Protein AF-X1B3H4-F1 (afdb_monomer)

Nearest PDB structures (foldseek):
  4cy8-assembly1_A  TM=7.157E-01  e=9.458E-02  Pseudomonas nitroreducens HBP1
  5brt-assembly1_B  TM=7.142E-01  e=1.007E-01  Pseudomonas nitroreducens HBP1
  4cy8-assembly1_B  TM=7.099E-01  e=1.143E-01  Pseudomonas nitroreducens HBP1
  4cy6-assembly1_C  TM=7.136E-01  e=1.143E-01  Pseudomonas nitroreducens HBP1
  4cy6-assembly1_A  TM=7.142E-01  e=1.143E-01  Pseudomonas nitroreducens HBP1

Structure (mmCIF, N/CA/C/O backbone):
data_AF-X1B3H4-F1
#
_entry.id   AF-X1B3H4-F1
#
loop_
_atom_site.group_PDB
_atom_site.id
_atom_site.type_symbol
_atom_site.label_atom_id
_atom_site.label_alt_id
_atom_site.label_comp_id
_atom_site.label_asym_id
_atom_site.label_entity_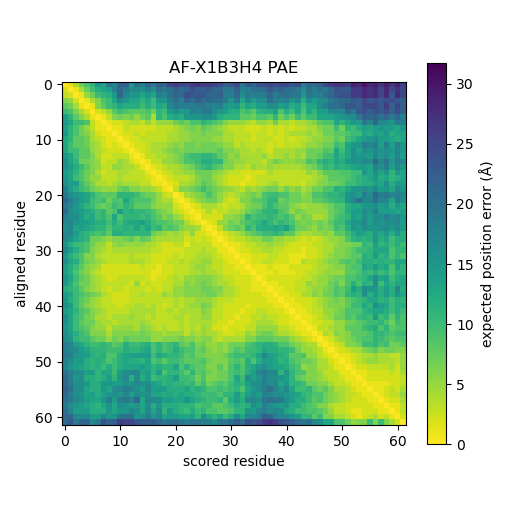id
_atom_site.label_seq_id
_atom_site.pdbx_PDB_ins_code
_atom_site.Cartn_x
_atom_site.Cartn_y
_atom_site.Cartn_z
_atom_site.occupancy
_atom_site.B_iso_or_equiv
_atom_site.auth_seq_id
_atom_site.auth_comp_id
_atom_site.auth_asym_id
_atom_site.auth_atom_id
_atom_site.pdbx_PDB_model_num
ATOM 1 N N . MET A 1 1 ? -7.933 -19.943 2.338 1.00 37.69 1 MET A N 1
ATOM 2 C CA . 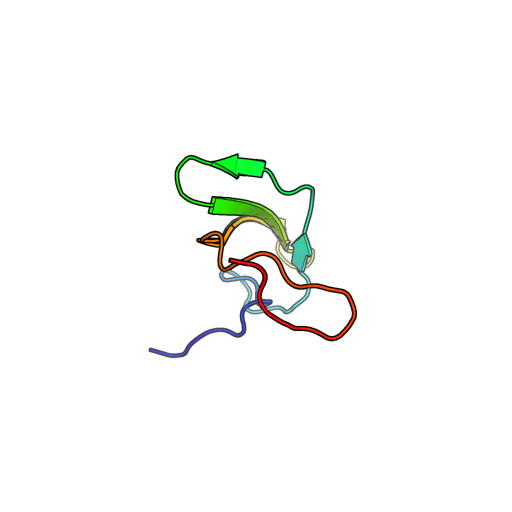MET A 1 1 ? -7.599 -18.673 3.012 1.00 37.69 1 MET A CA 1
ATOM 3 C C . MET A 1 1 ? -8.347 -17.584 2.276 1.00 37.69 1 MET A C 1
ATOM 5 O O . MET A 1 1 ? -8.135 -17.439 1.081 1.00 37.69 1 MET A O 1
ATOM 9 N N . GLU A 1 2 ? -9.297 -16.925 2.932 1.00 38.50 2 GLU A N 1
ATOM 10 C CA . GLU A 1 2 ? -10.042 -15.815 2.334 1.00 38.50 2 GLU A CA 1
ATOM 11 C C . GLU A 1 2 ? -9.099 -14.614 2.238 1.00 38.50 2 GLU A C 1
ATOM 13 O O . GLU A 1 2 ? -8.645 -14.093 3.257 1.00 38.50 2 GLU A O 1
ATOM 18 N N . VAL A 1 3 ? -8.741 -14.228 1.015 1.00 41.56 3 VAL A N 1
ATOM 19 C CA . VAL A 1 3 ? -7.933 -13.035 0.765 1.00 41.56 3 VAL A CA 1
ATOM 20 C C . VAL A 1 3 ? -8.845 -11.847 1.049 1.00 41.56 3 VAL A C 1
ATOM 22 O O . VAL A 1 3 ? -9.807 -11.612 0.319 1.00 41.56 3 VAL A O 1
ATOM 25 N N . LEU A 1 4 ? -8.613 -11.146 2.160 1.00 51.03 4 LEU A N 1
ATOM 26 C CA . LEU A 1 4 ? -9.289 -9.874 2.394 1.00 51.03 4 LEU A CA 1
ATOM 27 C C . LEU A 1 4 ? -8.905 -8.938 1.240 1.00 51.03 4 LEU A C 1
ATOM 29 O O . LEU A 1 4 ? -7.729 -8.913 0.872 1.00 51.03 4 LEU A O 1
ATOM 33 N N . PRO A 1 5 ? -9.853 -8.181 0.658 1.00 59.72 5 PRO A N 1
ATOM 34 C CA . PRO A 1 5 ? -9.493 -7.179 -0.333 1.00 59.72 5 PRO A CA 1
ATOM 35 C C . PRO A 1 5 ? -8.460 -6.244 0.296 1.00 59.72 5 PRO A C 1
ATOM 37 O O . PRO A 1 5 ? -8.595 -5.882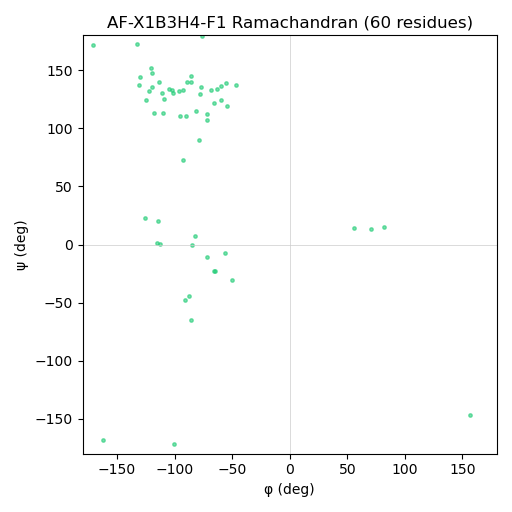 1.467 1.00 59.72 5 PRO A O 1
ATOM 40 N N . GLU A 1 6 ? -7.444 -5.867 -0.478 1.00 62.47 6 GLU A N 1
ATOM 41 C CA . GLU A 1 6 ? -6.229 -5.157 -0.037 1.00 62.47 6 GLU A CA 1
ATOM 42 C 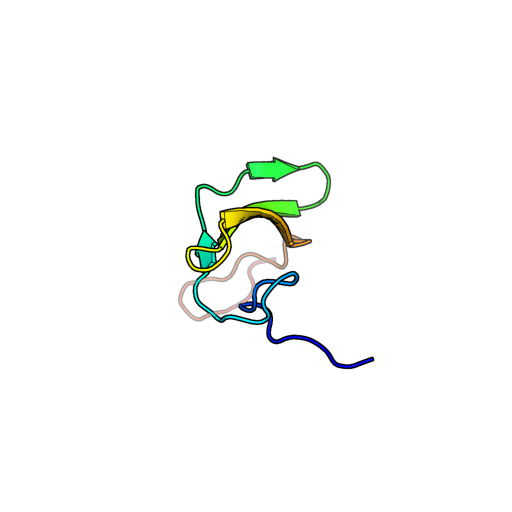C . GLU A 1 6 ? -6.506 -3.828 0.700 1.00 62.47 6 GLU A C 1
ATOM 44 O O . GLU A 1 6 ? -5.601 -3.244 1.282 1.00 62.47 6 GLU A O 1
ATOM 49 N N . ASN A 1 7 ? -7.770 -3.386 0.723 1.00 67.06 7 ASN A N 1
ATOM 50 C CA . ASN A 1 7 ? -8.272 -2.159 1.334 1.00 67.06 7 ASN A CA 1
ATOM 51 C C . ASN A 1 7 ? -9.235 -2.388 2.522 1.00 67.06 7 ASN A C 1
ATOM 53 O O . ASN A 1 7 ? -10.022 -1.502 2.860 1.00 67.06 7 ASN A O 1
ATOM 57 N N . CYS A 1 8 ? -9.225 -3.564 3.157 1.00 82.06 8 CYS A N 1
ATOM 58 C CA . CYS A 1 8 ? -10.043 -3.843 4.342 1.00 82.06 8 CYS A CA 1
ATOM 59 C C . CYS A 1 8 ? -9.232 -3.841 5.636 1.00 82.06 8 CYS A C 1
ATOM 61 O O . CYS A 1 8 ? -8.202 -4.498 5.749 1.00 82.06 8 CYS A O 1
ATOM 63 N N . CYS A 1 9 ? -9.753 -3.174 6.670 1.00 84.88 9 CYS A N 1
ATOM 64 C CA . CYS A 1 9 ? -9.162 -3.232 8.000 1.00 84.88 9 CYS A CA 1
ATOM 65 C C . CYS A 1 9 ? -9.140 -4.682 8.514 1.00 84.88 9 CYS A C 1
ATOM 67 O O . CYS A 1 9 ? -10.211 -5.279 8.650 1.00 84.88 9 CYS A O 1
ATOM 69 N N . PRO A 1 10 ? -7.980 -5.232 8.912 1.00 84.00 10 PRO A N 1
ATOM 70 C CA . PRO A 1 10 ? -7.895 -6.616 9.385 1.00 84.00 10 PRO A CA 1
ATOM 71 C C . PRO A 1 10 ? -8.683 -6.845 10.684 1.00 84.00 10 PRO A C 1
ATOM 73 O O . PRO A 1 10 ? -9.100 -7.963 10.973 1.00 84.00 10 PRO A O 1
ATOM 76 N N . LYS A 1 11 ? -8.929 -5.780 11.462 1.00 85.50 11 LYS A N 1
ATOM 77 C CA . LYS A 1 11 ? -9.596 -5.856 12.767 1.00 85.50 11 LYS A CA 1
ATOM 78 C C . LYS A 1 11 ? -11.121 -5.781 12.687 1.00 85.50 11 LYS A C 1
ATOM 80 O O . LYS A 1 11 ? -11.804 -6.525 13.379 1.00 85.50 11 LYS A O 1
ATOM 85 N N . CYS A 1 12 ? -11.666 -4.867 11.883 1.00 87.94 12 CYS A N 1
ATOM 86 C CA . CYS A 1 12 ? -13.120 -4.650 11.794 1.00 87.94 12 CYS A CA 1
ATOM 87 C C . CYS A 1 12 ? -13.717 -4.985 10.422 1.00 87.94 12 CYS A C 1
ATOM 89 O O . CYS A 1 12 ? -14.913 -4.793 10.229 1.00 87.94 12 CYS A O 1
ATOM 91 N N . LYS A 1 13 ? -12.892 -5.453 9.474 1.00 83.31 13 LYS A N 1
ATOM 92 C CA . LYS A 1 13 ? -13.257 -5.785 8.085 1.00 83.31 13 LYS A CA 1
ATOM 93 C C . LYS A 1 13 ? -13.907 -4.632 7.306 1.00 83.31 13 LYS A C 1
ATOM 95 O O . LYS A 1 13 ? -14.481 -4.853 6.249 1.00 83.31 13 LYS A O 1
ATOM 100 N N . HIS A 1 14 ? -13.811 -3.404 7.816 1.00 84.50 14 HIS A N 1
ATOM 101 C CA . HIS A 1 14 ? -14.366 -2.218 7.177 1.00 84.50 14 HIS A CA 1
ATOM 102 C C . HIS A 1 14 ? -13.381 -1.643 6.154 1.00 84.50 14 HIS A C 1
ATOM 104 O O . HIS A 1 14 ? -12.175 -1.605 6.393 1.00 84.50 14 HIS A O 1
ATOM 110 N N . HIS A 1 15 ? -13.916 -1.106 5.063 1.00 81.38 15 HIS A N 1
ATOM 111 C CA . HIS A 1 15 ? -13.163 -0.539 3.935 1.00 81.38 15 HIS A CA 1
ATOM 112 C C . HIS A 1 15 ? -12.687 0.909 4.163 1.00 81.38 15 HIS A C 1
ATOM 114 O O . HIS A 1 15 ? -12.244 1.579 3.238 1.00 81.38 15 HIS A O 1
ATOM 120 N N . LYS A 1 16 ? -12.862 1.448 5.379 1.00 82.38 16 LYS A N 1
ATOM 121 C CA . LYS A 1 16 ? -12.534 2.846 5.703 1.00 82.38 16 LYS A CA 1
ATOM 122 C C . LYS A 1 16 ? -11.111 2.922 6.246 1.00 82.38 16 LYS A C 1
ATOM 124 O O . LYS A 1 16 ? -10.918 3.073 7.454 1.00 82.38 16 LYS A O 1
ATOM 129 N N . LEU A 1 17 ? -10.147 2.744 5.351 1.00 84.81 17 LEU A N 1
ATOM 130 C CA . LEU A 1 17 ? -8.724 2.879 5.631 1.00 84.81 17 LEU A CA 1
ATOM 131 C C . LEU A 1 17 ? -8.216 4.221 5.104 1.00 84.81 17 LEU A C 1
ATOM 133 O O . LEU A 1 17 ? -8.516 4.606 3.979 1.00 84.81 17 LEU A O 1
ATOM 137 N N . GLU A 1 18 ? -7.463 4.921 5.937 1.00 86.00 18 GLU A N 1
ATOM 138 C CA . GLU A 1 18 ? -6.664 6.081 5.576 1.00 86.00 18 GLU A CA 1
ATOM 139 C C . GLU A 1 18 ? -5.211 5.630 5.446 1.00 86.00 18 GLU A C 1
ATOM 141 O O . GLU A 1 18 ? -4.694 4.938 6.325 1.00 86.00 18 GLU A O 1
ATOM 146 N N . PHE A 1 19 ? -4.575 6.002 4.341 1.00 83.81 19 PHE A N 1
ATOM 147 C CA . PHE A 1 19 ? -3.175 5.708 4.067 1.00 83.81 19 PHE A CA 1
ATOM 148 C C . PHE A 1 19 ? -2.394 7.011 4.167 1.00 83.81 19 PHE A C 1
ATOM 150 O O . PHE A 1 19 ? -2.747 7.990 3.507 1.00 83.81 19 PHE A O 1
ATOM 157 N N . THR A 1 20 ? -1.359 7.037 4.998 1.00 81.69 20 THR A N 1
ATOM 158 C CA . THR A 1 20 ? -0.459 8.191 5.105 1.00 81.69 20 THR A CA 1
ATOM 159 C C . THR A 1 20 ? 0.830 7.931 4.319 1.00 81.69 20 THR A C 1
ATOM 161 O O . THR A 1 20 ? 0.908 6.989 3.527 1.00 81.69 20 THR A O 1
ATOM 164 N N . SER A 1 21 ? 1.816 8.821 4.455 1.00 76.75 21 SER A N 1
ATOM 165 C CA . SER A 1 21 ? 3.069 8.818 3.693 1.00 76.75 21 SER A CA 1
ATOM 166 C C . SER A 1 21 ? 3.736 7.441 3.618 1.00 76.75 21 SER A C 1
ATOM 168 O O . SER A 1 21 ? 3.822 6.725 4.615 1.00 76.75 21 SER A O 1
ATOM 170 N N . SER A 1 22 ? 4.236 7.099 2.429 1.00 81.38 22 SER A N 1
ATOM 171 C CA . SER A 1 22 ? 5.028 5.891 2.212 1.00 81.38 22 SER A CA 1
ATOM 172 C C . SER A 1 22 ? 6.454 6.064 2.716 1.00 81.38 22 SER A C 1
ATOM 174 O O . SER A 1 22 ? 7.095 7.063 2.384 1.00 81.38 22 SER A O 1
ATOM 176 N N . GLU A 1 23 ? 6.973 5.060 3.410 1.00 79.38 23 GLU A N 1
ATOM 177 C CA . GLU A 1 23 ? 8.373 4.983 3.825 1.00 79.38 23 GLU A CA 1
ATOM 178 C C . GLU A 1 23 ? 9.068 3.827 3.089 1.00 79.38 23 GLU A C 1
ATOM 180 O O . GLU A 1 23 ? 8.481 2.763 2.864 1.00 79.38 23 GLU A O 1
ATOM 185 N N . GLU A 1 24 ? 10.311 4.053 2.664 1.00 79.94 24 GLU A N 1
ATOM 186 C CA . G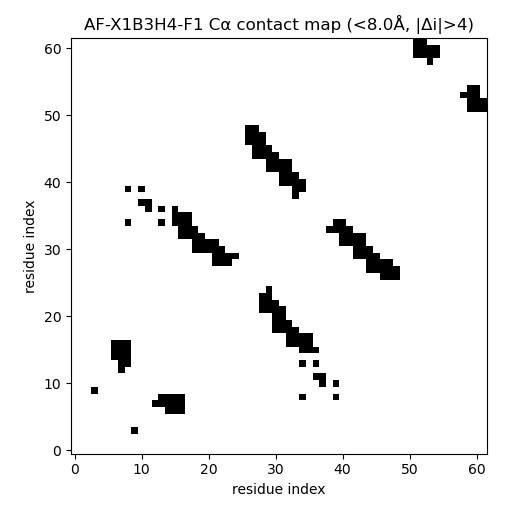LU A 1 24 ? 11.127 3.051 1.969 1.00 79.94 24 GLU A CA 1
ATOM 187 C C . GLU A 1 24 ? 11.850 2.166 2.995 1.00 79.94 24 GLU A C 1
ATOM 189 O O . GLU A 1 24 ? 12.321 2.650 4.024 1.00 79.94 24 GLU A O 1
ATOM 194 N N . TYR A 1 25 ? 11.932 0.864 2.722 1.00 76.94 25 TYR A N 1
ATOM 195 C CA . TYR A 1 25 ? 12.681 -0.111 3.520 1.00 76.94 25 TYR A CA 1
ATOM 196 C C . TYR A 1 25 ? 13.540 -0.993 2.603 1.00 76.94 25 TYR A C 1
ATOM 198 O O . TYR A 1 25 ? 13.425 -0.907 1.382 1.00 76.94 25 TYR A O 1
ATOM 206 N N . GLU A 1 26 ? 14.400 -1.839 3.179 1.00 73.50 26 GLU A N 1
ATOM 207 C CA . GLU A 1 26 ? 15.423 -2.615 2.446 1.00 73.50 26 GLU A CA 1
ATOM 208 C C . GLU A 1 26 ? 14.899 -3.395 1.225 1.00 73.50 26 GLU A C 1
ATOM 210 O O . GLU A 1 26 ? 15.628 -3.550 0.249 1.00 73.50 26 GLU A O 1
ATOM 215 N N . GLU A 1 27 ? 13.639 -3.842 1.239 1.00 73.19 27 GLU A N 1
ATOM 216 C CA . GLU A 1 27 ? 13.036 -4.652 0.170 1.00 73.19 27 GLU A CA 1
ATOM 217 C C . GLU A 1 27 ? 11.723 -4.052 -0.375 1.00 73.19 27 GLU A C 1
ATOM 219 O O . GLU A 1 27 ? 10.876 -4.778 -0.891 1.00 73.19 27 GLU A O 1
ATOM 224 N N . GLY A 1 28 ? 11.485 -2.742 -0.239 1.00 81.75 28 GLY A N 1
ATOM 225 C CA . GLY A 1 28 ? 10.289 -2.130 -0.828 1.00 81.75 28 GLY A CA 1
ATOM 226 C C . GLY A 1 28 ? 9.819 -0.835 -0.176 1.00 81.75 28 GLY A C 1
ATOM 227 O O . GLY A 1 28 ? 10.604 -0.017 0.296 1.00 81.75 28 GLY A O 1
ATOM 228 N N . LYS A 1 29 ? 8.498 -0.631 -0.176 1.00 83.62 29 LYS A N 1
ATOM 229 C CA . LYS A 1 29 ? 7.834 0.520 0.454 1.00 83.62 29 LYS A CA 1
ATOM 230 C C . LYS A 1 29 ? 6.703 0.049 1.337 1.00 83.62 29 LYS A C 1
ATOM 232 O O . LYS A 1 29 ? 6.007 -0.895 0.982 1.00 83.62 29 LYS A O 1
ATOM 237 N N . TYR A 1 30 ? 6.474 0.704 2.461 1.00 85.88 30 TYR A N 1
ATOM 238 C CA . TYR A 1 30 ? 5.257 0.483 3.232 1.00 85.88 30 TYR A CA 1
ATOM 239 C C . TYR A 1 30 ? 4.474 1.779 3.378 1.00 85.88 30 TYR A C 1
ATOM 241 O O . TYR A 1 30 ? 5.042 2.867 3.363 1.00 85.88 30 TYR A O 1
ATOM 249 N N . TYR A 1 31 ? 3.159 1.651 3.517 1.00 85.62 31 TYR A N 1
ATOM 250 C CA . TYR A 1 31 ? 2.261 2.750 3.843 1.00 85.62 31 TYR A CA 1
ATOM 251 C C . TYR A 1 31 ? 1.732 2.527 5.248 1.00 85.62 31 TYR A C 1
ATOM 253 O O . TYR A 1 31 ? 1.262 1.436 5.583 1.00 85.62 31 TYR A O 1
ATOM 261 N N . GLN A 1 32 ? 1.802 3.555 6.082 1.00 87.88 32 GLN A N 1
ATOM 262 C CA . GLN A 1 32 ? 1.098 3.536 7.354 1.00 87.88 32 GLN A CA 1
ATOM 263 C C . GLN A 1 32 ? -0.409 3.591 7.078 1.00 87.88 32 GLN A C 1
ATOM 265 O O . GLN A 1 32 ? -0.884 4.385 6.263 1.00 87.88 32 GLN A O 1
ATOM 270 N N . VAL A 1 33 ? -1.160 2.714 7.740 1.00 88.44 33 VAL A N 1
ATOM 271 C CA . VAL A 1 33 ? -2.597 2.551 7.534 1.00 88.44 33 VAL A CA 1
ATOM 272 C C . VAL A 1 33 ? -3.352 2.761 8.836 1.00 88.44 33 VAL A C 1
ATOM 274 O O . VAL A 1 33 ? -3.025 2.172 9.867 1.00 88.44 33 VAL A O 1
ATOM 277 N N . LYS A 1 34 ? -4.407 3.572 8.776 1.00 89.31 34 LYS A N 1
ATOM 278 C CA . LYS A 1 34 ? -5.307 3.841 9.893 1.00 89.31 34 LYS A CA 1
ATOM 279 C C . LYS A 1 34 ? -6.747 3.538 9.520 1.00 89.31 34 LYS A C 1
ATOM 281 O O . LYS A 1 34 ? -7.298 4.073 8.568 1.00 89.31 34 LYS A O 1
ATOM 286 N N . CYS A 1 35 ? -7.407 2.691 10.295 1.00 91.00 35 CYS A N 1
ATOM 287 C CA . CYS A 1 35 ? -8.827 2.433 10.141 1.00 91.00 35 CYS A CA 1
ATOM 288 C C . CYS A 1 35 ? -9.646 3.523 10.831 1.00 91.00 35 CYS A C 1
ATOM 290 O O . CYS A 1 35 ? -9.681 3.597 12.060 1.00 91.00 35 CYS A O 1
ATOM 292 N N . LEU A 1 36 ? -10.393 4.297 10.048 1.00 88.62 36 LEU A N 1
ATOM 293 C CA . LEU A 1 36 ? -11.260 5.364 10.554 1.00 88.62 36 LEU A CA 1
ATOM 294 C C . LEU A 1 36 ? -12.507 4.837 11.287 1.00 88.62 36 LEU A C 1
ATOM 296 O O . LEU A 1 36 ? -13.219 5.610 11.917 1.00 88.62 36 LEU A O 1
ATOM 300 N N . ASN A 1 37 ? -12.794 3.531 11.204 1.00 90.00 37 ASN A N 1
ATOM 301 C CA . ASN A 1 37 ? -13.945 2.923 11.876 1.00 90.00 37 ASN A CA 1
ATOM 302 C C . ASN A 1 37 ? -13.613 2.401 13.284 1.00 90.00 37 ASN A C 1
ATOM 304 O O . ASN A 1 37 ? -14.357 2.651 14.224 1.00 90.00 37 ASN A O 1
ATOM 308 N N . CYS A 1 38 ? -12.514 1.655 13.439 1.00 90.12 38 CYS A N 1
ATOM 309 C CA . CYS A 1 38 ? -12.144 1.037 14.722 1.00 90.12 38 CYS A CA 1
ATOM 310 C C . CYS A 1 38 ? -10.875 1.617 15.359 1.00 90.12 38 CYS A C 1
ATOM 312 O O . CYS A 1 38 ? -10.456 1.129 16.408 1.00 90.12 38 CYS A O 1
ATOM 314 N N . GLY A 1 39 ? -10.241 2.603 14.715 1.00 88.06 39 GLY A N 1
ATOM 315 C CA . GLY A 1 39 ? -9.006 3.229 15.187 1.00 88.06 39 GLY A CA 1
ATOM 316 C C . GLY A 1 39 ? -7.768 2.335 15.100 1.00 88.06 39 GLY A C 1
ATOM 317 O O . GLY A 1 39 ? -6.765 2.641 15.727 1.00 88.06 39 GLY A O 1
ATOM 318 N N . PHE A 1 40 ? -7.829 1.211 14.376 1.00 89.56 40 PHE A N 1
ATOM 319 C CA . PHE A 1 40 ? -6.659 0.356 14.159 1.00 89.56 40 PHE A CA 1
ATOM 320 C C . PHE A 1 40 ? -5.576 1.110 13.386 1.00 89.56 40 PHE A C 1
ATOM 322 O O . PHE A 1 40 ? -5.883 1.702 12.358 1.00 89.56 40 PHE A O 1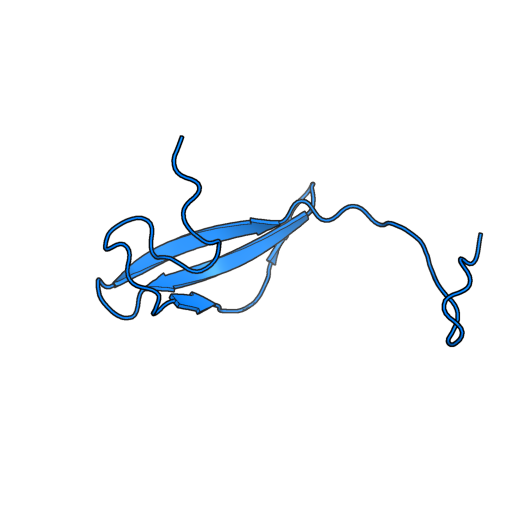
ATOM 329 N N . GLU A 1 41 ? -4.332 1.022 13.841 1.00 90.88 41 GLU A N 1
ATOM 330 C CA . GLU A 1 41 ? -3.150 1.572 13.176 1.00 90.88 41 GLU A CA 1
ATOM 331 C C . GLU A 1 41 ? -2.191 0.419 12.855 1.00 90.88 41 GLU A C 1
ATOM 333 O O . GLU A 1 41 ? -2.000 -0.485 13.671 1.00 90.88 41 GLU A O 1
ATOM 338 N N . GLY A 1 42 ? -1.633 0.418 11.649 1.00 87.94 42 GLY A N 1
ATOM 339 C CA . GLY A 1 42 ? -0.746 -0.633 11.164 1.00 87.94 42 GLY A CA 1
ATOM 340 C C . GLY A 1 42 ? 0.068 -0.185 9.956 1.00 87.94 42 GLY A C 1
ATOM 341 O O . GLY A 1 42 ? 0.104 0.997 9.620 1.00 87.94 42 GLY A O 1
ATOM 342 N N . GLN A 1 43 ? 0.716 -1.139 9.294 1.00 87.31 43 GLN A N 1
ATOM 343 C CA . GLN A 1 43 ? 1.545 -0.898 8.115 1.00 87.31 43 GLN A CA 1
ATOM 344 C C . GLN A 1 43 ? 1.169 -1.885 7.009 1.00 87.31 43 GLN A C 1
ATOM 346 O O . GLN A 1 43 ? 0.960 -3.072 7.270 1.00 87.31 43 GLN A O 1
ATOM 351 N N . GLN A 1 44 ? 1.075 -1.391 5.778 1.00 83.69 44 GLN A N 1
ATOM 352 C CA . GLN A 1 44 ? 0.865 -2.197 4.581 1.00 83.69 44 GLN A CA 1
ATOM 353 C C . GLN A 1 44 ? 2.136 -2.179 3.741 1.00 83.69 44 GLN A C 1
ATOM 355 O O . GLN A 1 44 ? 2.529 -1.133 3.231 1.00 83.69 44 GLN A O 1
ATOM 360 N N . HIS A 1 45 ? 2.787 -3.335 3.631 1.00 83.88 45 HIS A N 1
ATOM 361 C CA . HIS A 1 45 ? 4.069 -3.491 2.949 1.00 83.88 45 HIS A CA 1
ATOM 362 C C . HIS A 1 45 ? 3.859 -3.874 1.483 1.00 83.88 45 HIS A C 1
ATOM 364 O O . HIS A 1 45 ? 3.103 -4.794 1.177 1.00 83.88 45 HIS A O 1
ATOM 370 N N . TYR A 1 46 ? 4.574 -3.194 0.596 1.00 79.31 46 TYR A N 1
ATOM 371 C CA . TYR A 1 46 ? 4.656 -3.463 -0.831 1.00 79.31 46 TYR A CA 1
ATOM 372 C C . TYR A 1 46 ? 6.101 -3.804 -1.175 1.00 79.31 46 TYR A C 1
ATOM 374 O O . TYR A 1 46 ? 6.989 -2.951 -1.114 1.00 79.31 46 TYR A O 1
ATOM 382 N N . ASN A 1 47 ? 6.324 -5.055 -1.564 1.00 78.75 47 ASN A N 1
ATOM 383 C CA . ASN A 1 47 ? 7.612 -5.499 -2.074 1.00 78.75 47 ASN A CA 1
ATOM 384 C C . ASN A 1 47 ? 7.722 -5.050 -3.542 1.00 78.75 47 ASN A C 1
ATOM 386 O O . ASN A 1 47 ? 7.213 -5.708 -4.450 1.00 78.75 47 ASN A O 1
ATOM 390 N N . LEU A 1 48 ? 8.258 -3.845 -3.748 1.00 74.50 48 LEU A N 1
ATOM 391 C CA . LEU A 1 48 ? 8.390 -3.218 -5.061 1.00 74.50 48 LEU A CA 1
ATOM 392 C C . LEU A 1 48 ? 9.788 -3.497 -5.602 1.00 74.50 48 LEU A C 1
ATOM 394 O O . LEU A 1 48 ? 10.772 -2.950 -5.113 1.00 74.50 48 LEU A O 1
ATOM 398 N N . ILE A 1 49 ? 9.858 -4.320 -6.641 1.00 75.50 49 ILE A N 1
ATOM 399 C CA . ILE A 1 49 ? 11.094 -4.595 -7.369 1.00 75.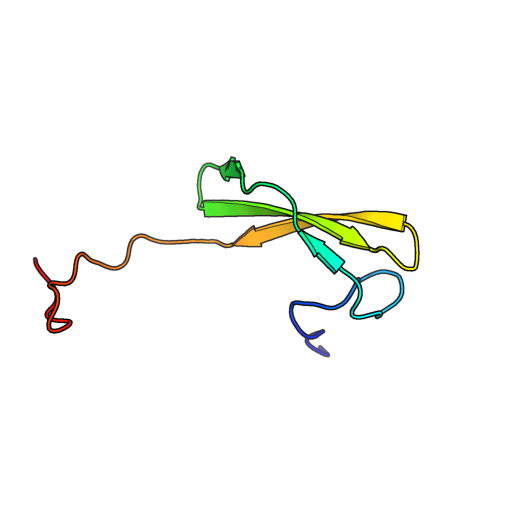50 49 ILE A CA 1
ATOM 400 C C . ILE A 1 49 ? 11.116 -3.676 -8.590 1.00 75.50 49 ILE A C 1
ATOM 402 O O . ILE A 1 49 ? 10.118 -3.574 -9.306 1.00 75.50 49 ILE A O 1
ATOM 406 N N . PHE A 1 50 ? 12.240 -2.993 -8.827 1.00 78.31 50 PHE A N 1
ATOM 407 C CA . PHE A 1 50 ? 12.440 -2.240 -10.065 1.00 78.31 50 PHE A CA 1
ATOM 408 C C . PHE A 1 50 ? 12.224 -3.176 -11.262 1.00 78.31 50 PHE A C 1
ATOM 410 O O . PHE A 1 50 ? 12.923 -4.179 -11.391 1.00 78.31 50 PHE A O 1
ATOM 417 N N . ALA A 1 51 ? 11.244 -2.858 -12.109 1.00 81.12 51 ALA A N 1
ATOM 418 C CA . ALA A 1 51 ? 10.921 -3.671 -13.276 1.00 81.12 51 ALA A CA 1
ATOM 419 C C . ALA A 1 51 ? 11.800 -3.273 -14.472 1.00 81.12 51 ALA A C 1
ATOM 421 O O . ALA A 1 51 ? 12.637 -4.057 -14.911 1.00 81.12 51 ALA A O 1
ATOM 422 N N . CYS A 1 52 ? 11.644 -2.045 -14.967 1.00 84.56 52 CYS A N 1
ATOM 423 C CA . CYS A 1 52 ? 12.405 -1.480 -16.081 1.00 84.56 52 CYS A CA 1
ATOM 424 C C . CYS A 1 52 ? 12.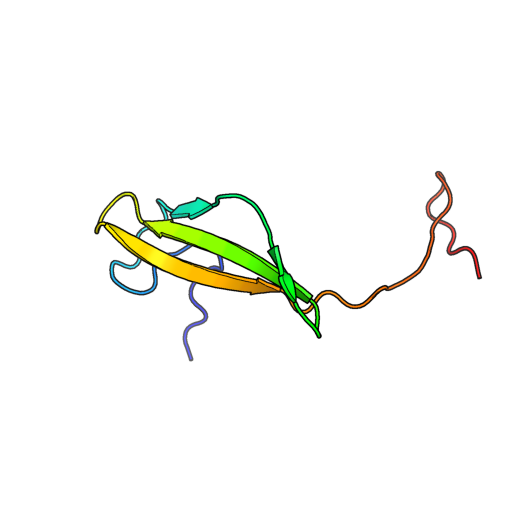117 0.027 -16.214 1.00 84.56 52 CYS A C 1
ATOM 426 O O . CYS A 1 52 ? 11.215 0.559 -15.560 1.00 84.56 52 CYS A O 1
ATOM 428 N N . PHE A 1 53 ? 12.873 0.717 -17.071 1.00 89.12 53 PHE A N 1
ATOM 429 C CA . PHE A 1 53 ? 12.468 2.022 -17.593 1.00 89.12 53 PHE A CA 1
ATOM 430 C C . PHE A 1 53 ? 11.659 1.803 -18.869 1.00 89.12 53 PHE A C 1
ATOM 432 O O . PHE A 1 53 ? 12.032 0.966 -19.684 1.00 89.12 53 PHE A O 1
ATOM 439 N N . THR A 1 54 ? 10.591 2.567 -19.072 1.00 93.75 54 THR A N 1
ATOM 440 C CA . THR A 1 54 ? 9.866 2.601 -20.347 1.00 93.75 54 THR A CA 1
ATOM 441 C C . THR A 1 54 ? 9.897 4.005 -20.925 1.00 93.75 54 THR A C 1
ATOM 443 O O . THR A 1 54 ? 9.897 4.985 -20.176 1.00 93.75 54 THR A O 1
ATOM 446 N N . ASP A 1 55 ? 9.910 4.118 -22.249 1.00 93.50 55 ASP A N 1
ATOM 447 C CA . ASP A 1 55 ? 9.671 5.395 -22.916 1.00 93.50 55 ASP A CA 1
ATOM 448 C C . ASP A 1 55 ? 8.165 5.767 -22.897 1.00 93.50 55 ASP A C 1
ATOM 450 O O . ASP A 1 55 ? 7.339 5.027 -22.355 1.00 93.50 55 ASP A O 1
ATOM 454 N N . ASN A 1 56 ? 7.795 6.924 -23.462 1.00 93.00 56 ASN A N 1
ATOM 455 C CA . ASN A 1 56 ? 6.406 7.411 -23.475 1.00 93.00 56 ASN A CA 1
ATOM 456 C C . ASN A 1 56 ? 5.450 6.539 -24.314 1.00 93.00 56 ASN A C 1
ATOM 458 O O . ASN A 1 56 ? 4.247 6.561 -24.059 1.00 93.00 56 ASN A O 1
ATOM 462 N N . ASP A 1 57 ? 5.963 5.769 -25.274 1.00 93.62 57 ASP A N 1
ATOM 463 C CA . ASP A 1 57 ? 5.211 4.778 -26.053 1.00 93.62 57 ASP A CA 1
ATOM 464 C C . ASP A 1 57 ? 5.114 3.412 -25.342 1.00 93.62 57 ASP A C 1
ATOM 466 O O . ASP A 1 57 ? 4.480 2.482 -25.843 1.00 93.62 57 ASP A O 1
ATOM 470 N N . GLY A 1 58 ? 5.705 3.280 -24.148 1.00 86.25 58 GLY A N 1
ATOM 471 C CA . GLY A 1 58 ? 5.686 2.051 -23.357 1.00 86.25 58 GLY A CA 1
ATOM 472 C C . GLY A 1 58 ? 6.728 1.012 -23.781 1.00 86.25 58 GLY A C 1
ATOM 473 O O . GLY A 1 58 ? 6.625 -0.143 -23.368 1.00 86.25 58 GLY A O 1
ATOM 474 N N . THR A 1 59 ? 7.734 1.382 -24.580 1.00 92.75 59 THR A N 1
ATOM 475 C CA . THR A 1 59 ? 8.837 0.476 -24.934 1.00 92.75 59 THR A CA 1
ATOM 476 C C . THR A 1 59 ? 9.816 0.385 -23.776 1.00 92.75 59 THR A C 1
ATOM 478 O O . THR A 1 59 ? 10.288 1.404 -23.272 1.00 92.75 59 THR A O 1
ATOM 481 N N . GLU A 1 60 ? 10.165 -0.835 -23.372 1.00 92.94 60 GLU A N 1
ATOM 482 C CA . GLU A 1 60 ? 11.185 -1.065 -22.350 1.00 92.94 60 GLU A CA 1
ATOM 483 C C . GLU A 1 60 ? 12.570 -0.617 -22.846 1.00 92.94 60 GLU A C 1
ATOM 485 O O . GLU A 1 60 ? 13.090 -1.107 -23.852 1.00 92.94 60 GLU A O 1
ATOM 490 N N . LEU A 1 61 ? 13.176 0.309 -22.109 1.00 84.69 61 LEU A N 1
ATOM 491 C CA . LEU A 1 61 ? 14.522 0.824 -22.310 1.00 84.69 61 LEU A CA 1
ATOM 492 C C . LEU A 1 61 ? 15.491 -0.051 -21.505 1.00 84.69 61 LEU A C 1
ATOM 494 O O . LEU A 1 61 ? 15.459 -0.054 -20.271 1.00 84.69 61 LEU A O 1
AT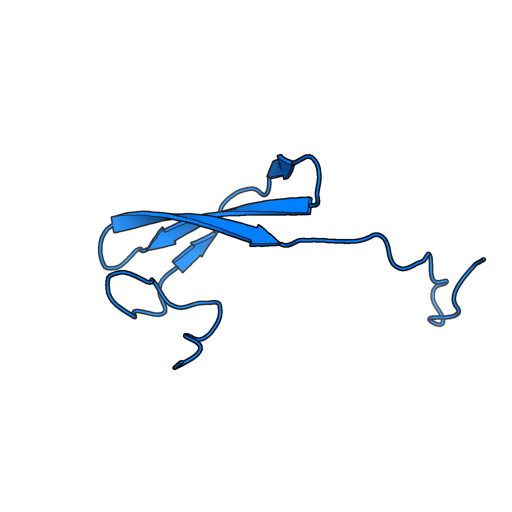OM 498 N N . LYS A 1 62 ? 16.316 -0.823 -22.218 1.00 70.69 62 LYS A N 1
ATOM 499 C CA . LYS A 1 62 ? 17.396 -1.644 -21.652 1.00 70.69 62 LYS A CA 1
ATOM 500 C C . LYS A 1 62 ? 18.717 -0.895 -21.615 1.00 70.69 62 LYS A C 1
ATOM 502 O O . LYS A 1 62 ? 19.009 -0.189 -22.605 1.00 70.69 62 LYS A O 1
#

Radius of gyration: 15.76 Å; Cα contacts (8 Å, |Δi|>4): 95; chains: 1; bounding box: 32×28×41 Å

Secondary structure (DSSP, 8-state):
-----TTS-TTT--S-EEEEEEEEETTEEEEEEEETTT--EEEEEE------EE-TT--EE-

Organism: NCBI:txid412755

Sequence (62 aa):
MEVLPENCCPKCKHHKLEFTSSEEYEEGKYYQVKCLNCGFEGQQHYNLIFACFTDNDGTELK

pLDDT: mean 80.76, std 12.4, range [37.69, 93.75]

Mean predicted aligned error: 8.65 Å

Foldseek 3Di:
DDDLPLQADPPPRDNQKDWDDWDADPQFIKTWIARPPPRDTDIHTDRDDDDADADPVRHGDD

Solvent-accessible surface area (backbone atoms only — not comparable to full-atom values): 4037 Å² total; per-residue (Å²): 132,88,79,71,61,98,57,42,32,91,86,76,67,43,68,50,59,45,74,54,77,72,46,80,53,101,68,25,38,31,28,42,34,35,24,78,80,80,70,50,74,52,74,49,78,42,78,61,73,89,82,78,49,59,51,97,90,64,49,77,58,129